Protein AF-A0A9X9A1I0-F1 (afdb_monomer_lite)

Structure (mmCIF, N/CA/C/O backbone):
data_AF-A0A9X9A1I0-F1
#
_entry.id   AF-A0A9X9A1I0-F1
#
loop_
_atom_site.group_PDB
_atom_site.id
_atom_site.type_symbol
_atom_site.label_atom_id
_atom_site.label_alt_id
_atom_site.label_comp_id
_atom_site.label_asym_id
_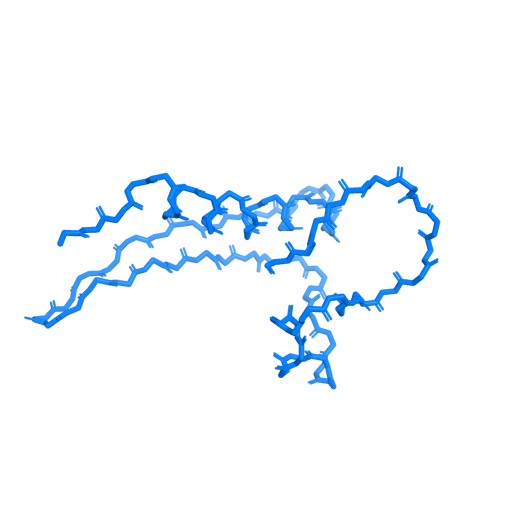atom_site.label_entity_id
_atom_site.label_seq_id
_atom_site.pdbx_PDB_ins_code
_atom_site.Cartn_x
_atom_site.Cartn_y
_atom_site.Cartn_z
_atom_site.occupancy
_atom_site.B_iso_or_equiv
_atom_site.auth_seq_id
_atom_site.auth_comp_id
_atom_site.auth_asym_id
_atom_site.auth_atom_id
_atom_site.pdbx_PDB_model_num
ATOM 1 N N . PRO A 1 1 ? -6.667 -4.630 22.198 1.00 77.44 1 PRO A N 1
ATOM 2 C CA . PRO A 1 1 ? -5.647 -3.597 21.887 1.00 77.44 1 PRO A CA 1
ATOM 3 C C . PRO A 1 1 ? -4.915 -3.930 20.583 1.00 77.44 1 PRO A C 1
ATOM 5 O O . PRO A 1 1 ? -4.710 -5.107 20.298 1.00 77.44 1 PRO A O 1
ATOM 8 N N . ILE A 1 2 ? -4.549 -2.915 19.799 1.00 85.88 2 ILE A N 1
ATOM 9 C CA . ILE A 1 2 ? -3.786 -3.095 18.555 1.00 85.88 2 ILE A CA 1
ATOM 10 C C . ILE A 1 2 ? -2.369 -3.581 18.894 1.00 85.88 2 ILE A C 1
ATOM 12 O O . ILE A 1 2 ? -1.754 -3.111 19.850 1.00 85.88 2 ILE A O 1
ATOM 16 N N . ASN A 1 3 ? -1.847 -4.541 18.126 1.00 96.25 3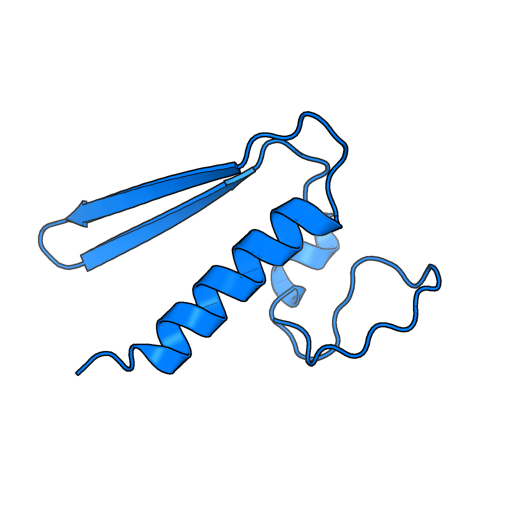 ASN A N 1
ATOM 17 C CA . ASN A 1 3 ? -0.467 -4.999 18.269 1.00 96.25 3 ASN A CA 1
ATOM 18 C C . ASN A 1 3 ? 0.463 -4.136 17.406 1.00 96.25 3 ASN A C 1
ATOM 20 O O . ASN A 1 3 ? 0.561 -4.337 16.196 1.00 96.25 3 ASN A O 1
ATOM 24 N N . ASN A 1 4 ? 1.183 -3.214 18.045 1.00 95.00 4 ASN A N 1
ATOM 25 C CA . ASN A 1 4 ? 2.062 -2.257 17.365 1.00 95.00 4 ASN A CA 1
ATOM 26 C C . ASN A 1 4 ? 3.123 -2.929 16.480 1.00 95.00 4 ASN A C 1
ATOM 28 O O . ASN A 1 4 ? 3.449 -2.413 15.415 1.00 95.00 4 ASN A O 1
ATOM 32 N N . ARG A 1 5 ? 3.644 -4.098 16.882 1.00 95.81 5 ARG A N 1
ATOM 33 C CA . ARG A 1 5 ? 4.666 -4.815 16.105 1.00 95.81 5 ARG A CA 1
ATOM 34 C C . ARG A 1 5 ? 4.093 -5.392 14.815 1.00 95.81 5 ARG A C 1
ATOM 36 O O . ARG A 1 5 ? 4.762 -5.356 13.788 1.00 95.81 5 ARG A O 1
ATOM 43 N N . LEU A 1 6 ? 2.886 -5.952 14.875 1.00 95.31 6 LEU A N 1
ATOM 44 C CA . LEU A 1 6 ? 2.224 -6.504 13.691 1.00 95.31 6 LEU A CA 1
ATOM 45 C C . LEU A 1 6 ? 1.763 -5.391 12.749 1.00 95.31 6 LEU A C 1
ATOM 47 O O . LEU A 1 6 ? 1.960 -5.513 11.547 1.00 95.31 6 LEU A O 1
ATOM 51 N N . LEU A 1 7 ? 1.244 -4.285 13.292 1.00 94.56 7 LEU A N 1
ATOM 52 C CA . LEU A 1 7 ? 0.855 -3.127 12.488 1.00 94.56 7 LEU A CA 1
ATOM 53 C C . LEU A 1 7 ? 2.059 -2.508 11.765 1.00 94.56 7 LEU A C 1
ATOM 55 O O . LEU A 1 7 ? 1.990 -2.266 10.564 1.00 94.56 7 LEU A O 1
ATOM 59 N N . TYR A 1 8 ? 3.178 -2.319 12.474 1.00 94.62 8 TYR A N 1
ATOM 60 C CA . TYR A 1 8 ? 4.424 -1.850 11.867 1.00 94.62 8 TYR A CA 1
ATOM 61 C C . TYR A 1 8 ? 4.865 -2.760 10.717 1.00 94.62 8 TYR A C 1
ATOM 63 O O . TYR A 1 8 ? 5.154 -2.259 9.638 1.00 94.62 8 TYR A O 1
ATOM 71 N N . ARG A 1 9 ? 4.860 -4.087 10.928 1.00 94.56 9 ARG A N 1
ATOM 72 C CA . ARG A 1 9 ? 5.228 -5.068 9.893 1.00 94.56 9 ARG A CA 1
ATOM 73 C C . ARG A 1 9 ? 4.327 -4.987 8.661 1.00 94.56 9 ARG A C 1
ATOM 75 O O . ARG A 1 9 ? 4.835 -4.974 7.547 1.00 94.56 9 ARG A O 1
ATOM 82 N N . ALA A 1 10 ? 3.012 -4.914 8.857 1.00 93.19 10 ALA A N 1
ATOM 83 C CA . ALA A 1 10 ? 2.062 -4.820 7.751 1.00 93.19 10 ALA A CA 1
ATOM 84 C C . ALA A 1 10 ? 2.316 -3.562 6.903 1.00 93.19 10 ALA A C 1
ATOM 86 O O . ALA A 1 10 ? 2.457 -3.648 5.686 1.00 93.19 10 ALA A O 1
ATOM 87 N N . ILE A 1 11 ? 2.464 -2.403 7.554 1.00 94.81 11 ILE A N 1
ATOM 88 C CA . ILE A 1 11 ? 2.731 -1.130 6.872 1.00 94.81 11 ILE A CA 1
ATOM 89 C C . ILE A 1 11 ? 4.104 -1.153 6.186 1.00 94.81 11 ILE A C 1
ATOM 91 O O . ILE A 1 11 ? 4.217 -0.747 5.030 1.00 94.81 11 ILE A O 1
ATOM 95 N N . SER A 1 12 ? 5.146 -1.649 6.864 1.00 94.50 12 SER A N 1
ATOM 96 C CA . SER A 1 12 ? 6.497 -1.700 6.300 1.00 94.50 12 SER A CA 1
ATOM 97 C C . SER A 1 12 ? 6.570 -2.591 5.066 1.00 94.50 12 SER A C 1
ATOM 99 O O . SER A 1 12 ? 7.263 -2.235 4.119 1.00 94.50 12 SER A O 1
ATOM 101 N N . ASN A 1 13 ? 5.843 -3.713 5.051 1.00 93.25 13 ASN A N 1
ATOM 102 C CA . ASN A 1 13 ? 5.814 -4.611 3.899 1.00 93.25 13 ASN A CA 1
ATOM 103 C C . ASN A 1 13 ? 5.204 -3.917 2.674 1.00 93.25 13 ASN A C 1
ATOM 105 O O . ASN A 1 13 ? 5.789 -3.960 1.595 1.00 93.25 13 ASN A O 1
ATOM 109 N N . ILE A 1 14 ? 4.077 -3.219 2.846 1.00 93.44 14 ILE A N 1
ATOM 110 C CA . ILE A 1 14 ? 3.416 -2.506 1.742 1.00 93.44 14 ILE A CA 1
ATOM 111 C C . ILE A 1 14 ? 4.316 -1.383 1.205 1.00 93.44 14 ILE A C 1
ATOM 113 O O . ILE A 1 14 ? 4.514 -1.281 -0.004 1.00 93.44 14 ILE A O 1
ATOM 117 N N . ILE A 1 15 ? 4.919 -0.576 2.087 1.00 93.81 15 ILE A N 1
ATOM 118 C CA . ILE A 1 15 ? 5.833 0.503 1.674 1.00 93.81 15 ILE A CA 1
ATOM 119 C C . ILE A 1 15 ? 7.075 -0.068 0.978 1.00 93.81 15 ILE A C 1
ATOM 121 O O . ILE A 1 15 ? 7.493 0.455 -0.052 1.00 93.81 15 ILE A O 1
ATOM 125 N N . SER A 1 16 ? 7.657 -1.147 1.506 1.00 92.06 16 SER A N 1
ATOM 126 C CA . SER A 1 16 ? 8.825 -1.791 0.899 1.00 92.06 16 SER A CA 1
ATOM 127 C C . SER A 1 16 ? 8.514 -2.294 -0.508 1.00 92.06 16 SER A C 1
ATOM 129 O O . SER A 1 16 ? 9.334 -2.110 -1.403 1.00 92.06 16 SER A O 1
ATOM 131 N N . ASN A 1 17 ? 7.327 -2.866 -0.728 1.00 90.69 17 ASN A N 1
ATOM 132 C CA . ASN A 1 17 ? 6.897 -3.286 -2.059 1.00 90.69 17 ASN A CA 1
ATOM 133 C C . ASN A 1 17 ? 6.801 -2.090 -3.017 1.00 90.69 17 ASN A C 1
ATOM 135 O O . ASN A 1 17 ? 7.359 -2.139 -4.111 1.00 90.69 17 ASN A O 1
ATOM 139 N N . ALA A 1 18 ? 6.172 -0.993 -2.588 1.00 91.50 18 ALA A N 1
ATOM 140 C CA . ALA A 1 18 ? 6.058 0.213 -3.407 1.00 91.50 18 ALA A CA 1
ATOM 141 C C . ALA A 1 18 ? 7.426 0.814 -3.784 1.00 91.50 18 ALA A C 1
ATOM 143 O O . ALA A 1 18 ? 7.548 1.422 -4.843 1.00 91.50 18 ALA A O 1
ATOM 144 N N . LEU A 1 19 ? 8.455 0.646 -2.946 1.00 89.44 19 LEU A N 1
ATOM 145 C CA . LEU A 1 19 ? 9.820 1.101 -3.234 1.00 89.44 19 LEU A CA 1
ATOM 146 C C . LEU A 1 19 ? 10.619 0.112 -4.095 1.00 89.44 19 LEU A C 1
ATOM 148 O O . LEU A 1 19 ? 11.428 0.542 -4.911 1.00 89.44 19 LEU A O 1
ATOM 152 N N . GLN A 1 20 ? 10.426 -1.195 -3.901 1.00 89.44 20 GLN A N 1
ATOM 153 C CA . GLN A 1 20 ? 11.212 -2.237 -4.566 1.00 89.44 20 GLN A CA 1
ATOM 154 C C . GLN A 1 20 ? 10.759 -2.496 -6.006 1.00 89.44 20 GLN A C 1
ATOM 156 O O . GLN A 1 20 ? 11.599 -2.729 -6.871 1.00 89.44 20 GLN A O 1
ATOM 161 N N . TYR A 1 21 ? 9.449 -2.484 -6.259 1.00 88.38 21 TYR A N 1
ATOM 162 C CA . TYR A 1 21 ? 8.889 -2.896 -7.552 1.00 88.38 21 TYR A CA 1
ATOM 163 C C . TYR A 1 21 ? 8.661 -1.738 -8.527 1.00 88.38 21 TYR A C 1
ATOM 165 O O . TYR A 1 21 ? 8.345 -1.970 -9.690 1.00 88.38 21 TYR A O 1
ATOM 173 N N . ASN A 1 22 ? 8.843 -0.496 -8.082 1.00 90.00 22 ASN A N 1
ATOM 174 C CA . ASN A 1 22 ? 8.613 0.682 -8.904 1.00 90.00 22 ASN A CA 1
ATOM 175 C C . ASN A 1 22 ? 9.910 1.348 -9.369 1.00 90.00 22 ASN A C 1
ATOM 177 O O . ASN A 1 22 ? 10.972 1.220 -8.764 1.00 90.00 22 ASN A O 1
ATOM 181 N N . THR A 1 23 ? 9.818 2.107 -10.460 1.00 89.56 23 THR A N 1
ATOM 182 C CA . THR A 1 23 ? 10.959 2.828 -11.032 1.00 89.56 23 THR A CA 1
ATOM 183 C C . THR A 1 23 ? 11.304 4.087 -10.238 1.00 89.56 23 THR A C 1
ATOM 185 O O . THR A 1 23 ? 10.446 4.689 -9.582 1.00 89.56 23 THR A O 1
ATOM 188 N N . ALA A 1 24 ? 12.554 4.545 -10.355 1.00 90.31 24 ALA A N 1
ATOM 189 C CA . ALA A 1 24 ? 12.988 5.821 -9.788 1.00 90.31 24 ALA A CA 1
ATOM 190 C C . ALA A 1 24 ? 12.070 6.975 -10.237 1.00 90.31 24 ALA A C 1
ATOM 192 O O . ALA A 1 24 ? 11.693 7.061 -11.405 1.00 90.31 24 ALA A O 1
ATOM 193 N N . GLY A 1 25 ? 11.715 7.857 -9.300 1.00 91.62 25 GLY A N 1
ATOM 194 C CA . GLY A 1 25 ? 10.752 8.942 -9.527 1.00 91.62 25 GLY A CA 1
ATOM 195 C C . GLY A 1 25 ? 9.301 8.598 -9.168 1.00 91.62 25 GLY A C 1
ATOM 196 O O . GLY A 1 25 ? 8.448 9.483 -9.213 1.00 91.62 25 GLY A O 1
ATOM 197 N N . THR A 1 26 ? 9.016 7.358 -8.761 1.00 92.88 26 THR A N 1
ATOM 198 C CA . THR A 1 26 ? 7.709 6.991 -8.198 1.00 92.88 26 THR A CA 1
ATOM 199 C C . THR A 1 26 ? 7.483 7.695 -6.865 1.00 92.88 26 THR A C 1
ATOM 201 O O . THR A 1 26 ? 8.376 7.769 -6.021 1.00 92.88 26 THR A O 1
ATOM 204 N N . THR A 1 27 ? 6.275 8.215 -6.676 1.00 94.69 27 THR A N 1
ATOM 205 C CA . THR A 1 27 ? 5.837 8.840 -5.430 1.00 94.69 27 THR A CA 1
ATOM 206 C C . THR A 1 27 ? 4.961 7.871 -4.657 1.00 94.69 27 THR A C 1
ATOM 208 O O . THR A 1 27 ? 4.002 7.332 -5.204 1.00 94.69 27 THR A O 1
ATOM 211 N N . VAL A 1 28 ? 5.269 7.694 -3.373 1.00 95.25 28 VAL A N 1
ATOM 212 C CA . VAL A 1 28 ? 4.418 6.963 -2.431 1.00 95.25 28 VAL A CA 1
ATOM 213 C C . VAL A 1 28 ? 3.708 7.971 -1.533 1.00 95.25 28 VAL A C 1
ATOM 215 O O . VAL A 1 28 ? 4.347 8.767 -0.844 1.00 95.25 28 VAL A O 1
ATOM 218 N N . PHE A 1 29 ? 2.382 7.930 -1.535 1.00 96.44 29 PHE A N 1
ATOM 219 C CA . PHE A 1 29 ? 1.500 8.749 -0.718 1.00 96.44 29 PHE A CA 1
ATOM 220 C C . PHE A 1 29 ? 0.955 7.918 0.440 1.00 96.44 29 PHE A C 1
ATOM 222 O O . PHE A 1 29 ? 0.395 6.841 0.235 1.00 96.44 29 PHE A O 1
ATOM 229 N N . VAL A 1 30 ? 1.090 8.440 1.660 1.00 96.06 30 VAL A N 1
ATOM 230 C CA . VAL A 1 30 ? 0.547 7.817 2.871 1.00 96.06 30 VAL A CA 1
ATOM 231 C C . VAL A 1 30 ? -0.389 8.802 3.555 1.00 96.06 30 VAL A C 1
ATOM 233 O O . VAL A 1 30 ? -0.001 9.937 3.831 1.00 96.06 30 VAL A O 1
ATOM 236 N N . SER A 1 31 ? -1.616 8.372 3.843 1.00 96.81 31 SER A N 1
ATOM 237 C CA . SER A 1 31 ? -2.604 9.191 4.550 1.00 96.81 31 SER A CA 1
ATOM 238 C C . SER A 1 31 ? -3.344 8.387 5.609 1.00 96.81 31 SER A C 1
ATOM 240 O O . SER A 1 31 ? -3.646 7.213 5.396 1.00 96.81 31 SER A O 1
ATOM 242 N N . LEU A 1 32 ? -3.706 9.053 6.702 1.00 96.94 32 LEU A N 1
ATOM 243 C CA . LEU A 1 32 ? -4.615 8.539 7.717 1.00 96.94 32 LEU A CA 1
ATOM 244 C C . LEU A 1 32 ? -5.947 9.280 7.593 1.00 96.94 32 LEU A C 1
ATOM 246 O O . LEU A 1 32 ? -5.960 10.510 7.593 1.00 96.94 32 LEU A O 1
ATOM 250 N N . ILE A 1 33 ? -7.044 8.541 7.480 1.00 97.12 33 ILE A N 1
ATOM 251 C CA . ILE A 1 33 ? -8.401 9.092 7.442 1.00 97.12 33 ILE A CA 1
ATOM 252 C C . ILE A 1 33 ? -9.197 8.414 8.547 1.00 97.12 33 ILE A C 1
ATOM 254 O O . ILE A 1 33 ? -9.127 7.200 8.695 1.00 97.12 33 ILE A O 1
ATOM 258 N N . GLU A 1 34 ? -9.954 9.177 9.317 1.00 96.62 34 GLU A N 1
ATOM 259 C CA . GLU A 1 34 ? -10.837 8.653 10.356 1.00 96.62 34 GLU A CA 1
ATOM 260 C C . GLU A 1 34 ? -12.285 8.996 9.995 1.00 96.62 34 GLU A C 1
ATOM 262 O O . GLU A 1 34 ? -12.577 10.129 9.608 1.00 96.62 34 GLU A O 1
ATOM 267 N N . ASP A 1 35 ? -13.171 8.003 10.076 1.00 95.00 35 ASP A N 1
ATOM 268 C CA . ASP A 1 35 ? -14.623 8.190 10.083 1.00 95.00 35 ASP A CA 1
ATOM 269 C C . ASP A 1 35 ? -15.189 7.870 11.477 1.00 95.00 35 ASP A C 1
ATOM 271 O O . ASP A 1 35 ? -14.454 7.488 12.385 1.00 95.00 35 ASP A O 1
ATOM 275 N N . GLU A 1 36 ? -16.503 8.013 11.662 1.00 94.44 36 GLU A N 1
ATOM 276 C CA . GLU A 1 36 ? -17.167 7.817 12.963 1.00 94.44 36 GLU A CA 1
ATOM 277 C C . GLU A 1 36 ? -16.933 6.432 13.603 1.00 94.44 36 GLU A C 1
ATOM 279 O O . GLU A 1 36 ? -17.137 6.260 14.804 1.00 94.44 36 GLU A O 1
ATOM 284 N N . SER A 1 37 ? -16.531 5.431 12.818 1.00 95.44 37 SER A N 1
ATOM 285 C CA . SER A 1 37 ? -16.434 4.029 13.233 1.00 95.44 37 SER A CA 1
ATOM 286 C C . SER A 1 37 ? -15.065 3.391 12.992 1.00 95.44 37 SER A C 1
ATOM 288 O O . SER A 1 37 ? -14.789 2.314 13.534 1.00 95.44 37 SER A O 1
ATOM 290 N N . LYS A 1 38 ? -14.228 3.993 12.141 1.00 95.75 38 LYS A N 1
ATOM 291 C CA . LYS A 1 38 ? -13.035 3.359 11.578 1.00 95.75 38 LYS A CA 1
ATOM 292 C C . LYS A 1 38 ? -11.925 4.358 11.303 1.00 95.75 38 LYS A C 1
ATOM 294 O O . LYS A 1 38 ? -12.145 5.518 10.981 1.00 95.75 38 LYS A O 1
ATOM 299 N N . VAL A 1 39 ? -10.710 3.825 11.320 1.00 94.88 39 VAL A N 1
ATOM 3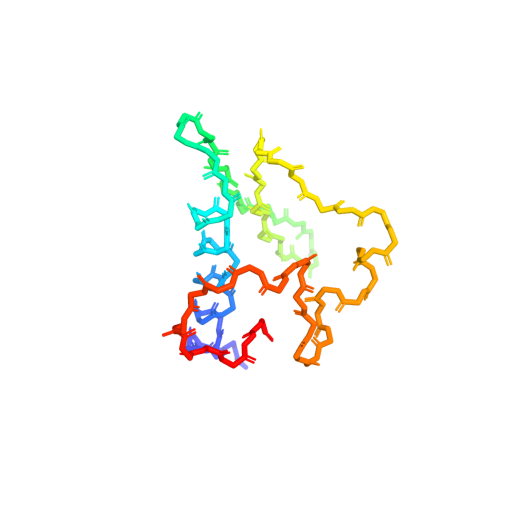00 C CA . VAL A 1 39 ? -9.509 4.502 10.842 1.00 94.88 39 VAL A CA 1
ATOM 301 C C . VAL A 1 39 ? -8.997 3.762 9.609 1.00 94.88 39 VAL A C 1
ATOM 303 O O . VAL A 1 39 ? -8.823 2.542 9.636 1.00 94.88 39 VAL A O 1
ATOM 306 N N . TYR A 1 40 ? -8.740 4.504 8.540 1.00 95.69 40 TYR A N 1
ATOM 307 C CA . TYR A 1 40 ? -8.192 4.039 7.275 1.00 95.69 40 TYR A CA 1
ATOM 308 C C . TYR A 1 40 ? -6.758 4.533 7.130 1.00 95.69 40 TYR A C 1
ATOM 310 O O . TYR A 1 40 ? -6.477 5.724 7.266 1.00 95.69 40 TYR A O 1
ATOM 318 N N . ILE A 1 41 ? -5.854 3.612 6.813 1.00 96.06 41 ILE A N 1
ATOM 319 C CA . ILE A 1 41 ? -4.491 3.925 6.391 1.00 96.06 41 ILE A CA 1
ATOM 320 C C . ILE A 1 41 ? -4.441 3.664 4.891 1.00 96.06 41 ILE A C 1
ATOM 322 O O . ILE A 1 41 ? -4.548 2.514 4.469 1.00 96.06 41 ILE A O 1
ATOM 326 N N . ASN A 1 42 ? -4.274 4.717 4.097 1.00 96.38 42 ASN A N 1
ATOM 327 C CA . ASN A 1 42 ? -4.092 4.583 2.656 1.00 96.38 42 ASN A CA 1
ATOM 328 C C . ASN A 1 42 ? -2.605 4.671 2.332 1.00 96.38 42 ASN A C 1
ATOM 330 O O . ASN A 1 42 ? -1.935 5.609 2.768 1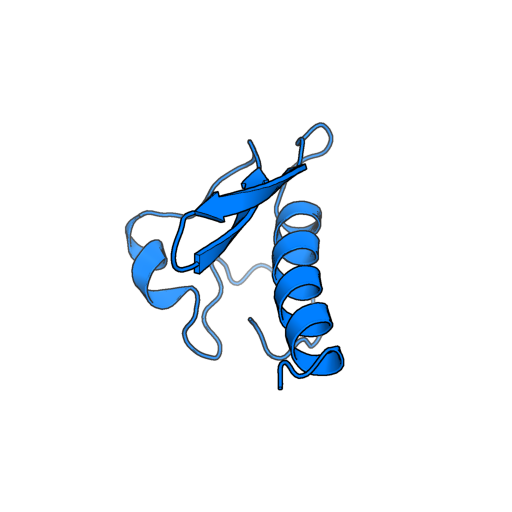.00 96.38 42 ASN A O 1
ATOM 334 N N . ILE A 1 43 ? -2.116 3.711 1.553 1.00 95.69 43 ILE A N 1
ATOM 335 C CA . ILE A 1 43 ? -0.773 3.697 0.975 1.00 95.69 43 ILE A CA 1
ATOM 336 C C . ILE A 1 43 ? -0.977 3.566 -0.532 1.00 95.69 43 ILE A C 1
ATOM 338 O O . ILE A 1 43 ? -1.545 2.577 -0.986 1.00 95.69 43 ILE A O 1
ATOM 342 N N . ILE A 1 44 ? -0.597 4.596 -1.283 1.00 95.75 44 ILE A N 1
ATOM 343 C CA . ILE A 1 44 ? -0.861 4.720 -2.720 1.00 95.75 44 ILE A CA 1
ATOM 344 C C . ILE A 1 44 ? 0.458 5.040 -3.416 1.00 95.75 44 ILE A C 1
ATOM 346 O O . ILE A 1 44 ? 1.174 5.933 -2.974 1.00 95.75 44 ILE A O 1
ATOM 350 N N . ASP A 1 45 ? 0.761 4.371 -4.520 1.00 95.12 45 ASP A N 1
ATOM 351 C CA . ASP A 1 45 ? 1.868 4.726 -5.405 1.00 95.12 45 ASP A CA 1
ATOM 352 C C . ASP A 1 45 ? 1.379 4.976 -6.838 1.00 95.12 45 ASP A C 1
ATOM 354 O O . ASP A 1 45 ? 0.286 4.558 -7.221 1.00 95.12 45 ASP A O 1
ATOM 358 N N . ASN A 1 46 ? 2.173 5.707 -7.622 1.00 95.25 46 ASN A N 1
ATOM 359 C CA . ASN A 1 46 ? 1.908 5.969 -9.040 1.00 95.25 46 ASN A CA 1
ATOM 360 C C . ASN A 1 46 ? 2.834 5.169 -9.972 1.00 95.25 46 ASN A C 1
ATOM 362 O O . ASN A 1 46 ? 3.202 5.663 -11.040 1.00 95.25 46 ASN A O 1
ATOM 366 N N . GLY A 1 47 ? 3.269 3.986 -9.536 1.00 92.38 47 GLY A N 1
ATOM 367 C CA . GLY A 1 47 ? 4.233 3.166 -10.252 1.00 92.38 47 GLY A CA 1
ATOM 368 C C . GLY A 1 47 ? 3.608 2.196 -11.256 1.00 92.38 47 GLY A C 1
ATOM 369 O O . GLY A 1 47 ? 2.578 2.484 -11.864 1.00 92.38 47 GLY A O 1
ATOM 370 N N . ILE A 1 48 ? 4.254 1.042 -11.460 1.00 90.31 48 ILE A N 1
ATOM 371 C CA . ILE A 1 48 ? 3.895 0.080 -12.522 1.00 90.31 48 ILE A CA 1
ATOM 372 C C . ILE A 1 48 ? 2.538 -0.603 -12.293 1.00 90.31 48 ILE A C 1
ATOM 374 O O . ILE A 1 48 ? 1.951 -1.143 -13.230 1.00 90.31 48 ILE A O 1
ATOM 378 N N . GLY A 1 49 ? 2.026 -0.549 -11.061 1.00 90.31 49 GLY A N 1
ATOM 379 C CA . GLY A 1 49 ? 0.771 -1.175 -10.672 1.00 90.31 49 GLY A CA 1
ATOM 380 C C . GLY A 1 49 ? 0.857 -2.700 -10.582 1.00 90.31 49 GLY A C 1
ATOM 381 O O . GLY A 1 49 ? 1.930 -3.298 -10.584 1.00 90.31 49 GLY A O 1
ATOM 382 N N . ILE A 1 50 ? -0.311 -3.331 -10.465 1.00 89.31 50 ILE A N 1
ATOM 383 C CA . ILE A 1 50 ? -0.463 -4.783 -10.322 1.00 89.31 50 ILE A CA 1
ATOM 384 C C . ILE A 1 50 ? -1.345 -5.283 -11.473 1.00 89.31 50 ILE A C 1
ATOM 386 O O . ILE A 1 50 ? -2.413 -4.694 -11.686 1.00 89.31 50 ILE A O 1
ATOM 390 N N . PRO A 1 51 ? -0.950 -6.353 -12.191 1.00 90.50 51 PRO A N 1
ATOM 391 C CA . PRO A 1 51 ? -1.791 -6.983 -13.208 1.00 90.50 51 PRO A CA 1
ATOM 392 C C . PRO A 1 51 ? -3.180 -7.368 -12.673 1.00 90.50 51 PRO A C 1
ATOM 394 O O . PRO A 1 51 ? -3.317 -7.822 -11.536 1.00 90.50 51 PRO A O 1
ATOM 397 N N . GLU A 1 52 ? -4.227 -7.171 -13.482 1.00 90.12 52 GLU A N 1
ATOM 398 C CA . GLU A 1 52 ? -5.626 -7.368 -13.056 1.00 90.12 52 GLU A CA 1
ATOM 399 C C . GLU A 1 52 ? -5.926 -8.795 -12.584 1.00 90.12 52 GLU A C 1
ATOM 401 O O . GLU A 1 52 ? -6.651 -8.989 -11.609 1.00 90.12 52 GLU A O 1
ATOM 406 N N . ASP A 1 53 ? -5.341 -9.786 -13.250 1.00 89.94 53 ASP A N 1
ATOM 407 C CA . ASP A 1 53 ? -5.464 -11.208 -12.934 1.00 89.94 53 ASP A CA 1
ATOM 408 C C . ASP A 1 53 ? -4.825 -11.583 -11.590 1.00 89.94 53 ASP A C 1
ATOM 410 O O . ASP A 1 53 ? -5.199 -12.591 -10.994 1.00 89.94 53 ASP A O 1
ATOM 414 N N . MET A 1 54 ? -3.924 -10.746 -11.071 1.00 87.56 54 MET A N 1
ATOM 415 C CA . MET A 1 54 ? -3.217 -10.993 -9.816 1.00 87.56 54 MET A CA 1
ATOM 416 C C . MET A 1 54 ? -3.790 -10.245 -8.616 1.00 87.56 54 MET A C 1
ATOM 418 O O . MET A 1 54 ? -3.512 -10.626 -7.480 1.00 87.56 54 MET A O 1
ATOM 422 N N . LYS A 1 55 ? -4.614 -9.207 -8.818 1.00 88.31 55 LYS A N 1
ATOM 423 C CA . LYS A 1 55 ? -5.110 -8.343 -7.726 1.00 88.31 55 LYS A CA 1
ATOM 424 C C . LYS A 1 55 ? -5.805 -9.092 -6.588 1.00 88.31 55 LYS A C 1
ATOM 426 O O . LYS A 1 55 ? -5.774 -8.619 -5.456 1.00 88.31 55 LYS A O 1
ATOM 431 N N . GLN A 1 56 ? -6.441 -10.227 -6.874 1.00 89.56 56 GLN A N 1
ATOM 432 C CA . GLN A 1 56 ? -7.122 -11.031 -5.854 1.00 89.56 56 GLN A CA 1
ATOM 433 C C . GLN A 1 56 ? -6.162 -11.917 -5.055 1.00 89.56 56 GLN A C 1
ATOM 435 O O . GLN A 1 56 ? -6.415 -12.163 -3.881 1.00 89.56 56 GLN A O 1
ATOM 440 N N . SER A 1 57 ? -5.064 -12.358 -5.668 1.00 88.38 57 SER A N 1
ATOM 441 C CA . SER A 1 57 ? -4.140 -13.336 -5.094 1.00 88.38 57 SER A CA 1
ATOM 442 C C . SER A 1 57 ? -2.857 -12.719 -4.536 1.00 88.38 57 SER A C 1
ATOM 444 O O . SER A 1 57 ? -2.050 -13.432 -3.955 1.00 88.38 57 SER A O 1
ATOM 446 N N . ILE A 1 58 ? -2.629 -11.404 -4.666 1.00 88.06 58 ILE A N 1
ATOM 447 C CA . ILE A 1 58 ? -1.405 -10.744 -4.156 1.00 88.06 58 ILE A CA 1
ATOM 448 C C . ILE A 1 58 ? -1.188 -10.883 -2.640 1.00 88.06 58 ILE A C 1
ATOM 450 O O . ILE A 1 58 ? -0.079 -10.652 -2.162 1.00 88.06 58 ILE A O 1
ATOM 454 N N . PHE A 1 59 ? -2.237 -11.222 -1.887 1.00 86.75 59 PHE A N 1
ATOM 455 C CA . PHE A 1 59 ? -2.176 -11.464 -0.442 1.00 86.75 59 PHE A CA 1
ATOM 456 C C . PHE A 1 59 ? -2.099 -12.953 -0.086 1.00 86.75 59 PHE A C 1
ATOM 458 O O . PHE A 1 59 ? -2.002 -13.292 1.094 1.00 86.75 59 PHE A O 1
ATOM 465 N N . ASP A 1 60 ? -2.149 -13.843 -1.078 1.00 86.00 60 ASP A N 1
ATOM 466 C CA . ASP A 1 60 ? -1.976 -15.268 -0.850 1.00 86.00 60 ASP A CA 1
ATOM 467 C C . ASP A 1 60 ? -0.498 -15.580 -0.621 1.00 86.00 60 ASP A C 1
ATOM 469 O O . ASP A 1 60 ? 0.409 -15.025 -1.254 1.00 86.00 60 ASP A O 1
ATOM 473 N N . ALA A 1 61 ? -0.246 -16.518 0.290 1.00 80.12 61 ALA A N 1
ATOM 474 C CA . ALA A 1 61 ? 1.109 -16.938 0.599 1.00 80.12 61 ALA A CA 1
ATOM 475 C C . ALA A 1 61 ? 1.829 -17.422 -0.672 1.00 80.12 61 ALA A C 1
ATOM 477 O O . ALA A 1 61 ? 1.298 -18.227 -1.437 1.00 80.12 61 ALA A O 1
ATOM 478 N N . PHE A 1 62 ? 3.071 -16.965 -0.846 1.00 77.31 62 PHE A N 1
ATOM 479 C CA . PHE A 1 62 ? 3.971 -17.327 -1.950 1.00 77.31 62 PHE A CA 1
ATOM 480 C C . PHE A 1 62 ? 3.600 -16.790 -3.345 1.00 77.31 62 PHE A C 1
ATOM 482 O O . PHE A 1 62 ? 4.320 -17.093 -4.296 1.00 77.31 62 PHE A O 1
ATOM 489 N N . VAL A 1 63 ? 2.567 -15.953 -3.489 1.00 76.38 63 VAL A N 1
ATOM 490 C CA . VAL A 1 63 ? 2.253 -15.301 -4.773 1.00 76.38 63 VAL A CA 1
ATOM 491 C C . VAL A 1 63 ? 3.232 -14.158 -5.063 1.00 76.38 63 VAL A C 1
ATOM 493 O O . VAL A 1 63 ? 3.496 -13.309 -4.212 1.00 76.38 63 VAL A O 1
ATOM 496 N N . ARG A 1 64 ? 3.787 -14.135 -6.282 1.00 74.69 64 ARG A N 1
ATOM 497 C CA . ARG A 1 64 ? 4.674 -13.082 -6.810 1.00 74.69 64 ARG A CA 1
ATOM 498 C C . ARG A 1 64 ? 4.365 -12.838 -8.285 1.00 74.69 64 ARG A C 1
ATOM 500 O O . ARG A 1 64 ? 4.045 -13.786 -8.991 1.00 74.69 64 ARG A O 1
ATOM 507 N N . VAL A 1 65 ? 4.460 -11.578 -8.718 1.00 69.31 65 VAL A N 1
ATOM 508 C CA . VAL A 1 65 ? 4.057 -11.136 -10.067 1.00 69.31 65 VAL A CA 1
ATOM 509 C C . VAL A 1 65 ? 5.024 -11.589 -11.168 1.00 69.31 65 VAL A C 1
ATOM 511 O O . VAL A 1 65 ? 4.591 -11.731 -12.304 1.00 69.31 65 VAL A O 1
ATOM 514 N N . ASP A 1 66 ? 6.293 -11.883 -10.854 1.00 61.38 66 ASP A N 1
ATOM 515 C CA . ASP A 1 66 ? 7.199 -12.516 -11.820 1.00 61.38 66 ASP A CA 1
ATOM 516 C C . ASP A 1 66 ? 8.434 -13.189 -11.183 1.00 61.38 66 ASP A C 1
ATOM 518 O O . ASP A 1 66 ? 8.873 -12.831 -10.085 1.00 61.38 66 ASP A O 1
ATOM 522 N N . ASP A 1 67 ? 8.992 -14.160 -11.914 1.00 50.06 67 ASP A N 1
ATOM 523 C CA . ASP A 1 67 ? 10.028 -15.137 -11.516 1.00 50.06 67 ASP A CA 1
ATOM 524 C C . ASP A 1 67 ? 11.478 -14.690 -11.850 1.00 50.06 67 ASP A C 1
ATOM 526 O O . ASP A 1 67 ? 12.432 -15.482 -11.865 1.00 50.06 67 ASP A O 1
ATOM 530 N N . SER A 1 68 ? 11.698 -13.406 -12.150 1.00 43.38 68 SER A N 1
ATOM 531 C CA . SER A 1 68 ? 13.014 -12.903 -12.564 1.00 43.3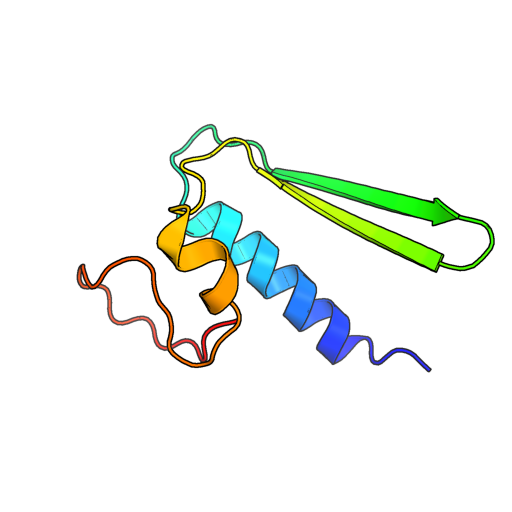8 68 SER A CA 1
ATOM 532 C C . SER A 1 68 ? 13.954 -12.694 -11.371 1.00 43.38 68 SER A C 1
ATOM 534 O O . SER A 1 68 ? 14.055 -11.605 -10.814 1.00 43.38 68 SER A O 1
ATOM 536 N N . ARG A 1 69 ? 14.640 -13.782 -10.999 1.00 47.75 69 ARG A N 1
ATOM 537 C CA . ARG A 1 69 ? 15.939 -13.867 -10.303 1.00 47.75 69 ARG A CA 1
ATOM 538 C C . ARG A 1 69 ? 16.366 -12.624 -9.511 1.00 47.75 69 ARG A C 1
ATOM 540 O O . ARG A 1 69 ? 17.153 -11.830 -10.005 1.00 47.75 69 ARG A O 1
ATOM 547 N N . GLU A 1 70 ? 16.026 -12.598 -8.228 1.00 46.00 70 GLU A N 1
ATOM 548 C CA . GLU A 1 70 ? 16.937 -12.127 -7.181 1.00 46.00 70 GLU A CA 1
ATOM 549 C C . GLU A 1 70 ? 16.568 -12.808 -5.852 1.00 46.00 70 GLU A C 1
ATOM 551 O O . GLU A 1 70 ? 15.480 -12.639 -5.300 1.00 46.00 70 GLU A O 1
ATOM 556 N N . ASN A 1 71 ? 17.471 -13.668 -5.371 1.00 46.75 71 ASN A N 1
ATOM 557 C CA . ASN A 1 71 ? 17.329 -14.446 -4.141 1.00 46.75 71 ASN A CA 1
ATOM 558 C C . ASN A 1 71 ? 17.425 -13.534 -2.910 1.00 46.75 71 ASN A C 1
ATOM 560 O O . ASN A 1 71 ? 18.459 -13.498 -2.255 1.00 46.75 71 ASN A O 1
ATOM 564 N N . ASN A 1 72 ? 16.345 -12.839 -2.561 1.00 47.47 72 ASN A N 1
ATOM 565 C CA . ASN A 1 72 ? 16.205 -12.201 -1.255 1.00 47.47 72 ASN A CA 1
ATOM 566 C C . ASN A 1 72 ? 14.985 -12.800 -0.550 1.00 47.47 72 ASN A C 1
ATOM 568 O O . ASN A 1 72 ? 13.831 -12.507 -0.863 1.00 47.47 72 ASN A O 1
ATOM 572 N N . GLY A 1 73 ? 15.263 -13.737 0.360 1.00 45.31 73 GLY A N 1
ATOM 573 C CA . GLY A 1 73 ? 14.264 -14.451 1.143 1.00 45.31 73 GLY A CA 1
ATOM 574 C C . GLY A 1 73 ? 13.411 -13.489 1.966 1.00 45.31 73 GLY A C 1
ATOM 575 O O . GLY A 1 73 ? 13.897 -12.828 2.878 1.00 45.31 73 GLY A O 1
ATOM 576 N N . GLY A 1 74 ? 12.124 -13.455 1.651 1.00 51.34 74 GLY A N 1
ATOM 577 C CA . GLY A 1 74 ? 11.089 -12.766 2.403 1.00 51.34 74 GLY A CA 1
ATOM 578 C C . GLY A 1 74 ? 9.814 -13.592 2.311 1.00 51.34 74 GLY A C 1
ATOM 579 O O . GLY A 1 74 ? 9.508 -14.132 1.246 1.00 51.34 74 GLY A O 1
ATOM 580 N N . SER A 1 75 ? 9.096 -13.709 3.426 1.00 45.72 75 SER A N 1
ATOM 581 C CA . SER A 1 75 ? 7.889 -14.537 3.600 1.00 45.72 75 SER A CA 1
ATOM 582 C C . SER A 1 75 ? 6.675 -14.091 2.761 1.00 45.72 75 SER A C 1
ATOM 584 O O . SER A 1 75 ? 5.576 -14.577 3.002 1.00 45.72 75 SER A O 1
ATOM 586 N N . GLY A 1 76 ? 6.848 -13.195 1.786 1.00 52.69 76 GLY A N 1
ATOM 587 C CA . GLY A 1 76 ? 5.731 -12.509 1.142 1.00 52.69 76 GLY A CA 1
ATOM 588 C C . GLY A 1 76 ? 5.029 -11.543 2.099 1.00 52.69 76 GLY A C 1
ATOM 589 O O . GLY A 1 76 ? 5.495 -11.326 3.223 1.00 52.69 76 GLY A O 1
ATOM 590 N N . LEU A 1 77 ? 3.959 -10.926 1.596 1.00 50.31 77 LEU A N 1
ATOM 591 C CA . LEU A 1 77 ? 3.042 -10.082 2.363 1.00 50.31 77 LEU A CA 1
ATOM 592 C C . LEU A 1 77 ? 2.379 -10.860 3.506 1.00 50.31 77 LEU A C 1
ATOM 594 O O . LEU A 1 77 ? 2.055 -12.049 3.304 1.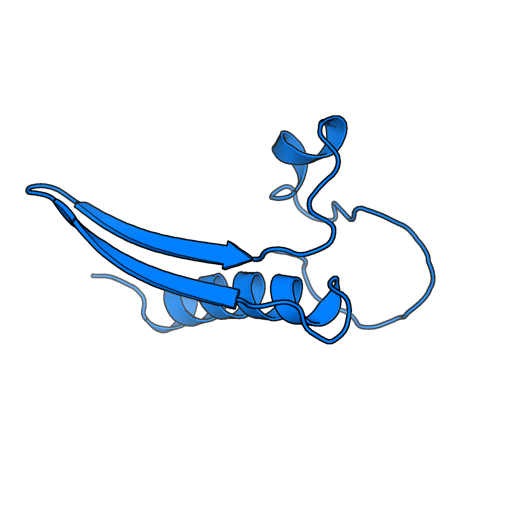00 50.31 77 LEU A O 1
#

Organism: Bacillus cereus (NCBI:txid1396)

Sequence (77 aa):
PINNRLLYRAISNIISNALQYNTAGTTVFVSLIEDESKVYINIIDNGIGIPEDMKQSIFDAFVRVDDSRENNGGSGL

Foldseek 3Di:
DDDPVVVCVVVCQVVVCLVPVFDPPKDWDWDWDDDPPDIDIDTDIPGPDADPVCPVPQPPFPDDRDDPDDPDDDRHD

Secondary structure (DSSP, 8-state):
---HHHHHHHHHHHHHHHHHSS-TT--EEEEEEE-SS-EEEEEEE-SS---TTTTTTTTSTT--S------------

InterPro domains:
  IPR003594 Histidine kinase/HSP90-like ATPase domain [PF02518] (4-77)
  IPR003594 Histidine kinase/HSP90-like ATPase domain [SM00387] (2-77)
  IPR004358 Signal transduction histidine kinase-related protein, C-terminal [PR00344] (39-53)
  IPR004358 Signal transduction histidine kinase-related protein, C-terminal [PR00344] (57-67)
  IPR004358 Signal transduction histidine kinase-related protein, C-terminal [PR00344] (73-77)
  IPR005467 Histidine kinase domain [PS50109] (1-77)
  IPR036890 Histidine kinase/HSP90-like ATPase superfamily [G3DSA:3.30.565.10] (1-77)
  IPR036890 Histidine kinase/HSP90-like ATPase superfamily [SSF55874] (4-77)
  IPR050351 Bacteriophytochrome/Sensor protein kinase WalK/GraS-like [PTHR45453] (2-77)

Radius of gyration: 14.28 Å; chains: 1; bounding box: 34×26×35 Å

pLDDT: mean 84.64, std 16.32, range [43.38, 97.12]